Protein AF-A0A656AAZ6-F1 (afdb_monomer_lite)

Secondary structure (DSSP, 8-state):
-HHHHHHHHHHHHHHHHHHH-TT-S-HHHHHHHHHHHHHHHHHHHT-HHHHHHHHHHHHHHHHT----HHHHHHHHHHHHHHHHHHHHHHT-

Foldseek 3Di:
DLPLLVVVLVVLVVLLVQLPDPPCPCLLVSLLVVLVVQLVSCVVVVVVVSNVLSVVSNVCSVVVPDDPSVVSSVVNSVSSVVVSVVSVVVSD

pLDDT: mean 83.75, std 6.77, range [56.34, 90.81]

InterPro domains:
  IPR008207 Signal 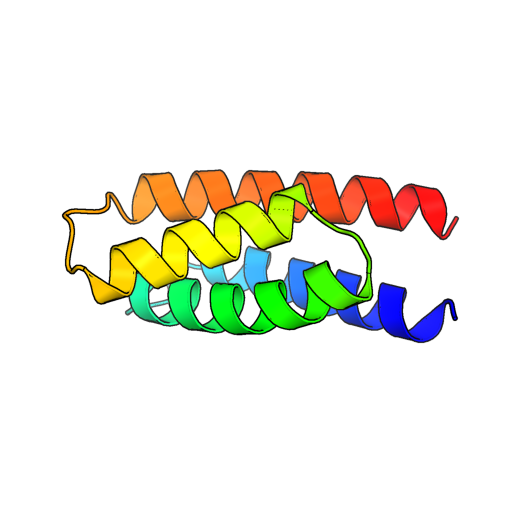transduction histidine kinase, phosphotransfer (Hpt) domain [PF01627] (4-82)
  IPR008207 Signal transduction histidine kinase, phosphotransfer (Hpt) domain [PS50894] (1-92)
  IPR036641 HPT domain superfamily [G3DSA:1.20.120.160] (1-90)
  IPR036641 HPT domain superfamily [SSF47226] (2-90)

Structure (mmCIF, N/CA/C/O backbone):
data_AF-A0A656AAZ6-F1
#
_entry.id   AF-A0A656AAZ6-F1
#
loop_
_atom_site.group_PDB
_atom_site.id
_atom_site.type_symbol
_atom_site.label_atom_id
_atom_site.label_alt_id
_atom_site.label_comp_id
_atom_site.label_asym_id
_atom_site.label_entity_id
_atom_site.label_seq_id
_atom_site.pdbx_PDB_ins_code
_atom_site.Cartn_x
_atom_site.Cartn_y
_atom_site.Cartn_z
_atom_site.occupancy
_atom_site.B_iso_or_equiv
_atom_site.auth_seq_id
_atom_site.auth_comp_id
_atom_site.auth_asym_id
_atom_site.auth_atom_id
_atom_site.pdbx_PDB_model_num
ATOM 1 N N . MET A 1 1 ? 18.176 2.663 -14.121 1.00 56.34 1 MET A N 1
ATOM 2 C CA . MET A 1 1 ? 17.025 2.866 -13.213 1.00 56.34 1 MET A CA 1
ATOM 3 C C . MET A 1 1 ? 16.755 1.690 -12.235 1.00 56.34 1 MET A C 1
ATOM 5 O O . MET A 1 1 ? 15.596 1.481 -11.917 1.00 56.34 1 MET A O 1
ATOM 9 N N . PRO A 1 2 ? 17.736 0.934 -11.686 1.00 65.81 2 PRO A N 1
ATOM 10 C CA . PRO A 1 2 ? 17.420 -0.139 -10.718 1.00 65.81 2 PRO A CA 1
ATOM 11 C C . PRO A 1 2 ? 17.280 0.340 -9.257 1.00 65.81 2 PRO A C 1
ATOM 13 O O . PRO A 1 2 ? 16.624 -0.308 -8.452 1.00 65.81 2 PRO A O 1
ATOM 16 N N . ILE A 1 3 ? 17.848 1.503 -8.908 1.00 75.62 3 ILE A N 1
ATOM 17 C CA . ILE A 1 3 ? 17.884 1.999 -7.518 1.00 75.62 3 ILE A CA 1
ATOM 18 C C . ILE A 1 3 ? 16.482 2.351 -7.002 1.00 75.62 3 ILE A C 1
ATOM 20 O O . ILE A 1 3 ? 16.127 1.983 -5.889 1.00 75.62 3 ILE A O 1
ATOM 24 N N . LEU A 1 4 ? 15.672 3.032 -7.820 1.00 80.94 4 LEU A N 1
ATOM 25 C CA . LEU A 1 4 ? 14.323 3.451 -7.431 1.00 80.94 4 LEU A CA 1
ATOM 26 C C . LEU A 1 4 ? 13.390 2.256 -7.185 1.00 80.94 4 LEU A C 1
ATOM 28 O O . LEU A 1 4 ? 12.617 2.288 -6.235 1.00 80.94 4 LEU A O 1
ATOM 32 N N . VAL A 1 5 ? 13.495 1.195 -7.994 1.00 80.44 5 VAL A N 1
ATOM 33 C CA . VAL A 1 5 ? 12.706 -0.030 -7.785 1.00 80.44 5 VAL A CA 1
ATOM 34 C C . VAL A 1 5 ? 13.124 -0.722 -6.490 1.00 80.44 5 VAL A C 1
ATOM 36 O O . VAL A 1 5 ? 12.266 -1.162 -5.738 1.00 80.44 5 VAL A O 1
ATOM 39 N N . ASN A 1 6 ? 14.421 -0.762 -6.173 1.00 83.75 6 ASN A N 1
ATOM 40 C CA . ASN A 1 6 ? 14.894 -1.349 -4.919 1.00 83.75 6 ASN A CA 1
ATOM 41 C C . ASN A 1 6 ? 14.418 -0.569 -3.679 1.00 83.75 6 ASN A C 1
ATOM 43 O O . ASN A 1 6 ? 14.059 -1.177 -2.674 1.00 83.75 6 ASN A O 1
ATOM 47 N N . ILE A 1 7 ? 14.385 0.768 -3.752 1.00 86.25 7 ILE A N 1
ATOM 48 C CA . ILE A 1 7 ? 13.805 1.612 -2.692 1.00 86.25 7 ILE A CA 1
ATOM 49 C C . ILE A 1 7 ? 12.319 1.290 -2.537 1.00 86.25 7 ILE A C 1
ATOM 51 O O . ILE A 1 7 ? 11.877 0.981 -1.435 1.00 86.25 7 ILE A O 1
ATOM 55 N N . PHE A 1 8 ? 11.584 1.273 -3.649 1.00 86.06 8 PHE A N 1
ATOM 56 C CA . PHE A 1 8 ? 10.161 0.966 -3.661 1.00 86.06 8 PHE A CA 1
ATOM 57 C C . PHE A 1 8 ? 9.860 -0.416 -3.066 1.00 86.06 8 PHE A C 1
ATOM 59 O O . PHE A 1 8 ? 9.006 -0.531 -2.196 1.00 86.06 8 PHE A O 1
ATOM 66 N N . LEU A 1 9 ? 10.601 -1.458 -3.458 1.00 86.75 9 LEU A N 1
ATOM 67 C CA . LEU A 1 9 ? 10.485 -2.805 -2.884 1.00 86.75 9 LEU A CA 1
ATOM 68 C C . LEU A 1 9 ? 10.714 -2.803 -1.363 1.00 86.75 9 LEU A C 1
ATOM 70 O O . LEU A 1 9 ? 9.960 -3.444 -0.629 1.00 86.75 9 LEU A O 1
ATOM 74 N N . GLY A 1 10 ? 11.705 -2.043 -0.887 1.00 88.31 10 GLY A N 1
ATOM 75 C CA . GLY A 1 10 ? 11.951 -1.846 0.541 1.00 88.31 10 GLY A CA 1
ATOM 76 C C . GLY A 1 10 ? 10.770 -1.192 1.263 1.00 88.31 10 GLY A C 1
ATOM 77 O O . GLY A 1 10 ? 10.360 -1.673 2.320 1.00 88.31 10 GLY A O 1
ATOM 78 N N . GLU A 1 11 ? 10.177 -0.152 0.672 1.00 89.06 11 GLU A N 1
ATOM 79 C CA . GLU A 1 11 ? 8.981 0.513 1.205 1.00 89.06 11 GLU A CA 1
ATOM 80 C C . GLU A 1 11 ? 7.782 -0.443 1.274 1.00 89.06 11 GLU A C 1
ATOM 82 O O . GLU A 1 11 ? 7.126 -0.517 2.311 1.00 89.06 11 GLU A O 1
ATOM 87 N N . LEU A 1 12 ? 7.534 -1.241 0.224 1.00 88.88 12 LEU A N 1
ATOM 88 C CA . LEU A 1 12 ? 6.454 -2.239 0.217 1.00 88.88 12 LEU A CA 1
ATOM 89 C C . LEU A 1 12 ? 6.586 -3.230 1.380 1.00 88.88 12 LEU A C 1
ATOM 91 O O . LEU A 1 12 ? 5.578 -3.628 1.966 1.00 88.88 12 LEU A O 1
ATOM 95 N N . ASN A 1 13 ? 7.811 -3.645 1.706 1.00 89.38 13 ASN A N 1
ATOM 96 C CA . ASN A 1 13 ? 8.070 -4.585 2.792 1.00 89.38 13 ASN A CA 1
ATOM 97 C C . ASN A 1 13 ? 7.894 -3.940 4.181 1.00 89.38 13 ASN A C 1
ATOM 99 O O . ASN A 1 13 ? 7.353 -4.575 5.092 1.00 89.38 13 ASN A O 1
ATOM 103 N N . ASP A 1 14 ? 8.291 -2.673 4.341 1.00 89.75 14 ASP A N 1
ATOM 104 C CA . ASP A 1 14 ? 8.030 -1.896 5.563 1.00 89.75 14 ASP A CA 1
ATOM 105 C C . ASP A 1 14 ? 6.519 -1.724 5.786 1.00 89.75 14 ASP A C 1
ATOM 107 O O . ASP A 1 14 ? 6.014 -1.957 6.888 1.00 89.75 14 ASP A O 1
ATOM 111 N N . TYR A 1 15 ? 5.782 -1.423 4.710 1.00 89.38 15 TYR A N 1
ATOM 112 C CA . TYR A 1 15 ? 4.326 -1.291 4.738 1.00 89.38 15 TYR A CA 1
ATOM 113 C C . TYR A 1 15 ? 3.637 -2.592 5.140 1.00 89.38 15 TYR A C 1
ATOM 115 O O . TYR A 1 15 ? 2.781 -2.582 6.026 1.00 89.38 15 TYR A O 1
ATOM 123 N N . GLN A 1 16 ? 4.039 -3.721 4.545 1.00 88.31 16 GLN A N 1
ATOM 124 C CA . GLN A 1 16 ? 3.529 -5.041 4.927 1.00 88.31 16 GLN A CA 1
ATOM 125 C C . GLN A 1 16 ? 3.798 -5.339 6.403 1.00 88.31 16 GLN A C 1
ATOM 127 O O . GLN A 1 16 ? 2.891 -5.745 7.128 1.00 88.31 16 GLN A O 1
ATOM 132 N N . SER A 1 17 ? 5.022 -5.086 6.867 1.00 88.38 17 SER A N 1
ATOM 133 C CA . SER A 1 17 ? 5.417 -5.361 8.251 1.00 88.38 17 SER A CA 1
ATOM 134 C C . SER A 1 17 ? 4.582 -4.558 9.250 1.00 88.38 17 SER A C 1
ATOM 136 O O . SER A 1 17 ? 4.126 -5.105 10.253 1.00 88.38 17 SER A O 1
ATOM 138 N N . LYS A 1 18 ? 4.312 -3.280 8.960 1.00 87.88 18 LYS A N 1
ATOM 139 C CA . LYS A 1 18 ? 3.440 -2.439 9.794 1.00 87.88 18 LYS A CA 1
ATOM 140 C C . LYS A 1 18 ? 1.977 -2.873 9.751 1.00 87.88 18 LYS A C 1
ATOM 142 O O . LYS A 1 18 ? 1.354 -2.922 10.802 1.00 87.88 18 LYS A O 1
ATOM 147 N N . LEU A 1 19 ? 1.439 -3.233 8.585 1.00 84.88 19 LEU A N 1
ATOM 148 C CA . LEU A 1 19 ? 0.054 -3.713 8.438 1.00 84.88 19 LEU A CA 1
ATOM 149 C C . LEU A 1 19 ? -0.218 -5.006 9.227 1.00 84.88 19 LEU A C 1
ATOM 151 O O . LEU A 1 19 ? -1.296 -5.163 9.817 1.00 84.88 19 LEU A O 1
ATOM 155 N N . VAL A 1 20 ? 0.761 -5.917 9.236 1.00 85.00 20 VAL A N 1
ATOM 156 C CA . VAL A 1 20 ? 0.726 -7.176 10.000 1.00 85.00 20 VAL A CA 1
ATOM 157 C C . VAL A 1 20 ? 0.904 -6.927 11.497 1.00 85.00 20 VAL A C 1
ATOM 159 O O . VAL A 1 20 ? 0.379 -7.683 12.308 1.00 85.00 20 VAL A O 1
ATOM 162 N N . SER A 1 21 ? 1.605 -5.862 11.883 1.00 81.81 21 SER A N 1
ATOM 163 C CA . SER A 1 21 ? 1.827 -5.543 13.288 1.00 81.81 21 SER A CA 1
ATOM 164 C C . SER A 1 21 ? 0.534 -5.087 13.980 1.00 81.81 21 SER A C 1
ATOM 166 O O . SER A 1 21 ? -0.094 -4.102 13.592 1.00 81.81 21 SER A O 1
ATOM 168 N N . ASP A 1 22 ? 0.166 -5.760 15.072 1.00 67.12 22 ASP A N 1
ATOM 169 C CA . ASP A 1 22 ? -0.967 -5.395 15.944 1.00 67.12 22 ASP A CA 1
ATOM 170 C C . ASP A 1 22 ? -0.775 -4.054 16.676 1.00 67.12 22 ASP A C 1
ATOM 172 O O . ASP A 1 22 ? -1.701 -3.508 17.266 1.00 67.12 22 ASP A O 1
ATOM 176 N N . THR A 1 23 ? 0.432 -3.488 16.632 1.00 65.06 23 THR A N 1
ATOM 177 C CA . THR A 1 23 ? 0.757 -2.200 17.259 1.00 65.06 23 THR A CA 1
ATOM 178 C C . THR A 1 23 ? 0.243 -0.983 16.495 1.00 65.06 23 THR A C 1
ATOM 180 O O . THR A 1 23 ? 0.278 0.124 17.036 1.00 65.06 23 THR A O 1
ATOM 183 N N . VAL A 1 24 ? -0.239 -1.145 15.260 1.00 69.31 24 VAL A N 1
ATOM 184 C CA . VAL A 1 24 ? -0.853 -0.038 14.520 1.00 69.31 24 VAL A CA 1
ATOM 185 C C . VAL A 1 24 ? -2.256 0.201 15.075 1.00 69.31 24 VAL A C 1
ATOM 187 O O . VAL A 1 24 ? -3.223 -0.437 14.665 1.00 69.31 24 VAL A O 1
ATOM 190 N N . ALA A 1 25 ? -2.353 1.142 16.017 1.00 70.25 25 ALA A N 1
ATOM 191 C CA . ALA A 1 25 ? -3.615 1.539 16.642 1.00 70.25 25 ALA A CA 1
ATOM 192 C C . ALA A 1 25 ? -4.629 2.106 15.630 1.00 70.25 25 ALA A C 1
ATOM 194 O O . ALA A 1 25 ? -5.832 1.968 15.831 1.00 70.25 25 ALA A O 1
ATOM 195 N N . ASP A 1 26 ? -4.146 2.707 14.535 1.00 82.81 26 ASP A N 1
ATOM 196 C CA . ASP A 1 26 ? -4.974 3.251 13.457 1.00 82.81 26 ASP A CA 1
ATOM 197 C C . ASP A 1 26 ? -4.598 2.644 12.098 1.00 82.81 26 ASP A C 1
ATOM 199 O O . ASP A 1 26 ? -3.881 3.233 11.284 1.00 82.81 26 ASP A O 1
ATOM 203 N N . LYS A 1 27 ? -5.066 1.413 11.852 1.00 83.94 27 LYS A N 1
ATOM 204 C CA . LYS A 1 27 ? -4.824 0.712 10.579 1.00 83.94 27 LYS A CA 1
ATOM 205 C C . LYS A 1 27 ? -5.431 1.455 9.388 1.00 83.94 27 LYS A C 1
ATOM 207 O O . LYS A 1 27 ? -4.885 1.380 8.291 1.00 83.94 27 LYS A O 1
ATOM 212 N N . LEU A 1 28 ? -6.527 2.186 9.601 1.00 83.12 28 LEU A N 1
ATOM 213 C CA . LEU A 1 28 ? -7.204 2.950 8.556 1.00 83.12 28 LEU A CA 1
ATOM 214 C C . LEU A 1 28 ? -6.377 4.162 8.107 1.00 83.12 28 LEU A C 1
ATOM 216 O O . LEU A 1 28 ? -6.171 4.340 6.905 1.00 83.12 28 LEU A O 1
ATOM 220 N N . GLY A 1 29 ? -5.879 4.979 9.040 1.00 85.12 29 GLY A N 1
ATOM 221 C CA . GLY A 1 29 ? -4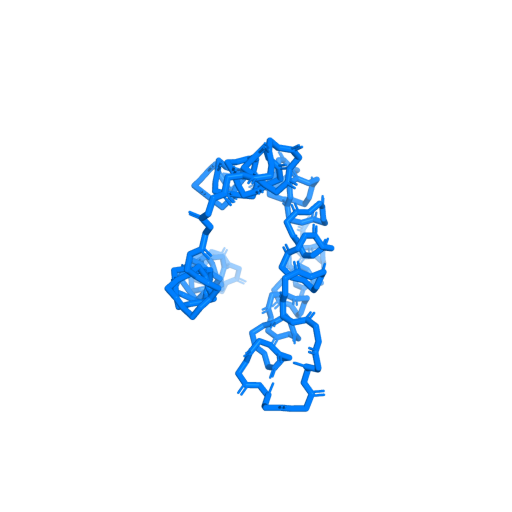.985 6.088 8.698 1.00 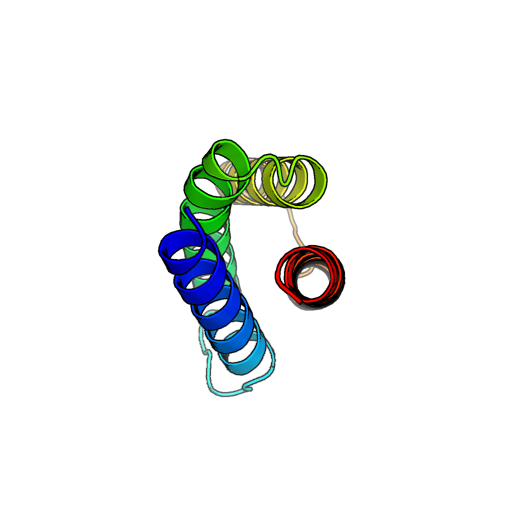85.12 29 GLY A CA 1
ATOM 222 C C . GLY A 1 29 ? -3.713 5.589 8.031 1.00 85.12 29 GLY A C 1
ATOM 223 O O . GLY A 1 29 ? -3.324 6.123 6.993 1.00 85.12 29 GLY A O 1
ATOM 224 N N . TYR A 1 30 ? -3.149 4.489 8.533 1.00 87.81 30 TYR A N 1
ATOM 225 C CA . TYR A 1 30 ? -1.972 3.884 7.924 1.00 87.81 30 TYR A CA 1
ATOM 226 C C . TYR A 1 30 ? -2.224 3.403 6.486 1.00 87.81 30 TYR A C 1
ATOM 228 O O . TYR A 1 30 ? -1.455 3.724 5.580 1.00 87.81 30 TYR A O 1
ATOM 236 N N . LEU A 1 31 ? -3.339 2.702 6.247 1.00 87.19 31 LEU A N 1
ATOM 237 C CA . LEU A 1 31 ? -3.786 2.295 4.910 1.00 87.19 31 LEU A CA 1
ATOM 238 C C . LEU A 1 31 ? -3.902 3.489 3.954 1.00 87.19 31 LEU A C 1
ATOM 240 O O . LEU A 1 31 ? -3.538 3.388 2.780 1.00 87.19 31 LEU A O 1
ATOM 244 N N . LYS A 1 32 ? -4.390 4.629 4.446 1.00 86.31 32 LYS A N 1
ATOM 245 C CA . LYS A 1 32 ? -4.534 5.855 3.658 1.00 86.31 32 LYS A CA 1
ATOM 246 C C . LYS A 1 32 ? -3.181 6.482 3.321 1.00 86.31 32 LYS A C 1
ATOM 248 O O . LYS A 1 32 ? -2.971 6.882 2.176 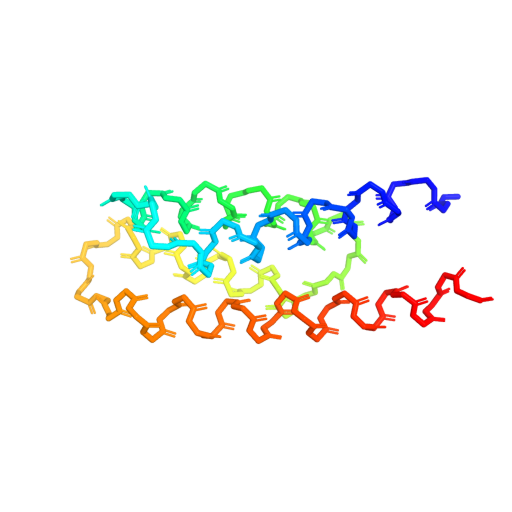1.00 86.31 32 LYS A O 1
ATOM 253 N N . GLU A 1 33 ? -2.258 6.520 4.279 1.00 88.19 33 GLU A N 1
ATOM 254 C CA . GLU A 1 33 ? -0.891 7.003 4.058 1.00 88.19 33 GLU A CA 1
ATOM 255 C C . GLU A 1 33 ? -0.166 6.171 2.999 1.00 88.19 33 GLU A C 1
ATOM 257 O O . GLU A 1 33 ? 0.329 6.724 2.011 1.00 88.19 33 GLU A O 1
ATOM 262 N N . ILE A 1 34 ? -0.165 4.842 3.149 1.00 88.94 34 ILE A N 1
ATOM 263 C CA . ILE A 1 34 ? 0.486 3.969 2.169 1.00 88.94 34 ILE A CA 1
ATOM 264 C C . ILE A 1 34 ? -0.230 4.035 0.822 1.00 88.94 34 ILE A C 1
ATOM 266 O O . ILE A 1 34 ? 0.440 4.061 -0.196 1.00 88.94 34 ILE A O 1
ATOM 270 N N . SER A 1 35 ? -1.562 4.147 0.772 1.00 88.81 35 SER A N 1
ATOM 271 C CA . SER A 1 35 ? -2.287 4.301 -0.498 1.00 88.81 35 SER A CA 1
ATOM 272 C C . SER A 1 35 ? -1.861 5.576 -1.225 1.00 88.81 35 SER A C 1
ATOM 274 O O . SER A 1 35 ? -1.614 5.562 -2.428 1.00 88.81 35 SER A O 1
ATOM 276 N N . HIS A 1 36 ? -1.687 6.682 -0.507 1.00 87.38 36 HIS A N 1
ATOM 277 C CA . HIS A 1 36 ? -1.210 7.921 -1.110 1.00 87.38 36 HIS A CA 1
ATOM 278 C C . HIS A 1 36 ? 0.225 7.797 -1.658 1.00 87.38 36 HIS A C 1
ATOM 280 O O . HIS A 1 36 ? 0.501 8.229 -2.784 1.00 87.38 36 HIS A O 1
ATOM 286 N N . ALA A 1 37 ? 1.128 7.176 -0.891 1.00 88.12 37 ALA A N 1
ATOM 287 C CA . ALA A 1 37 ? 2.501 6.913 -1.321 1.00 88.12 37 ALA A CA 1
ATOM 288 C C . ALA A 1 37 ? 2.540 5.963 -2.531 1.00 88.12 37 ALA A C 1
ATOM 290 O O . ALA A 1 37 ? 3.116 6.289 -3.571 1.00 88.12 37 ALA A O 1
ATOM 291 N N . LEU A 1 38 ? 1.835 4.832 -2.437 1.00 87.31 38 LEU A N 1
ATOM 292 C CA . LEU A 1 38 ? 1.731 3.813 -3.477 1.00 87.31 38 LEU A CA 1
ATOM 293 C C . LEU A 1 38 ? 1.123 4.374 -4.749 1.00 87.31 38 LEU A C 1
ATOM 295 O O . LEU A 1 38 ? 1.626 4.062 -5.811 1.00 87.31 38 LEU A O 1
ATOM 299 N N . LYS A 1 39 ? 0.104 5.233 -4.690 1.00 86.81 39 LYS A N 1
ATOM 300 C CA . LYS A 1 39 ? -0.459 5.871 -5.888 1.00 86.81 39 LYS A CA 1
ATOM 301 C C . LYS A 1 39 ? 0.613 6.610 -6.694 1.00 86.81 39 LYS A C 1
ATOM 303 O O . LYS A 1 39 ? 0.658 6.479 -7.914 1.00 86.81 39 LYS A O 1
ATOM 308 N N . SER A 1 40 ? 1.487 7.355 -6.019 1.00 82.62 40 SER A N 1
ATOM 309 C CA . SER A 1 40 ? 2.553 8.124 -6.676 1.00 82.62 40 SER A CA 1
ATOM 310 C C . SER A 1 40 ? 3.683 7.218 -7.173 1.00 82.62 40 SER A C 1
ATOM 312 O O . SER A 1 40 ? 4.138 7.347 -8.314 1.00 82.62 40 SER A O 1
ATOM 314 N N . SER A 1 41 ? 4.101 6.262 -6.342 1.00 82.56 41 SER A N 1
ATOM 315 C CA . SER A 1 41 ? 5.166 5.321 -6.684 1.00 82.56 41 SER A CA 1
ATOM 316 C C . SER A 1 41 ? 4.719 4.347 -7.779 1.00 82.56 41 SER A C 1
ATOM 318 O O . SER A 1 41 ? 5.355 4.260 -8.823 1.00 82.56 41 SER A O 1
ATOM 320 N N . ALA A 1 42 ? 3.575 3.683 -7.618 1.00 83.31 42 ALA A N 1
ATOM 321 C CA . ALA A 1 42 ? 3.001 2.755 -8.590 1.00 83.31 42 ALA A CA 1
ATOM 322 C C . ALA A 1 42 ? 2.761 3.408 -9.955 1.00 83.31 42 ALA A C 1
ATOM 324 O O . ALA A 1 42 ? 3.078 2.792 -10.970 1.00 83.31 42 ALA A O 1
ATOM 325 N N . ALA A 1 43 ? 2.279 4.655 -9.997 1.00 83.06 43 ALA A N 1
ATOM 326 C CA . ALA A 1 43 ? 2.151 5.401 -11.250 1.00 83.06 43 ALA A CA 1
ATOM 327 C C . ALA A 1 43 ? 3.511 5.646 -11.929 1.00 83.06 43 ALA A C 1
ATOM 329 O O . ALA A 1 43 ? 3.606 5.586 -13.151 1.00 83.06 43 ALA A O 1
ATOM 330 N N . SER A 1 44 ? 4.572 5.868 -11.148 1.00 83.50 44 SER A N 1
ATOM 331 C CA . SER A 1 44 ? 5.933 6.055 -11.672 1.00 83.50 44 SER A CA 1
ATOM 332 C C . SER A 1 44 ? 6.560 4.752 -12.187 1.00 83.50 44 SER A C 1
ATOM 334 O O . SER A 1 44 ? 7.356 4.787 -13.123 1.00 83.50 44 SER A O 1
ATOM 336 N N . PHE A 1 45 ? 6.209 3.606 -11.594 1.00 80.00 45 PHE A N 1
ATOM 337 C CA . PHE A 1 45 ? 6.769 2.292 -11.939 1.00 80.00 45 PHE A CA 1
ATOM 338 C C . PHE A 1 45 ? 5.903 1.459 -12.895 1.00 80.00 45 PHE A C 1
ATOM 340 O O . PHE A 1 45 ? 6.344 0.391 -13.320 1.00 80.00 45 PHE A O 1
ATOM 347 N N . GLY A 1 46 ? 4.689 1.908 -13.228 1.00 78.31 46 GLY A N 1
ATOM 348 C CA . GLY A 1 46 ? 3.738 1.152 -14.054 1.00 78.31 46 GLY A CA 1
ATOM 349 C C . GLY A 1 46 ? 3.025 0.013 -13.313 1.00 78.31 46 GLY A C 1
ATOM 350 O O . GLY A 1 46 ? 2.563 -0.939 -13.937 1.00 78.31 46 GLY A O 1
ATOM 351 N N . ALA A 1 47 ? 2.933 0.078 -11.981 1.00 84.19 47 ALA A N 1
ATOM 352 C CA . ALA A 1 47 ? 2.215 -0.908 -11.174 1.00 84.19 47 ALA A CA 1
ATOM 353 C C . ALA A 1 47 ? 0.705 -0.603 -11.164 1.00 84.19 47 ALA A C 1
ATOM 355 O O . ALA A 1 47 ? 0.127 -0.293 -10.121 1.00 84.19 47 ALA A O 1
ATOM 356 N N . ASP A 1 48 ? 0.056 -0.681 -12.329 1.00 83.44 48 ASP A N 1
ATOM 357 C CA . ASP A 1 48 ? -1.348 -0.284 -12.532 1.00 83.44 48 ASP A CA 1
ATOM 358 C C . ASP A 1 48 ? -2.317 -0.905 -11.518 1.00 83.44 48 ASP A C 1
ATOM 360 O O . ASP A 1 48 ? -3.174 -0.213 -10.977 1.00 83.44 48 ASP A O 1
ATOM 364 N N . ARG A 1 49 ? -2.154 -2.195 -11.190 1.00 84.00 49 ARG A N 1
ATOM 365 C CA . ARG A 1 49 ? -3.022 -2.887 -10.217 1.00 84.00 49 ARG A CA 1
ATOM 366 C C . ARG A 1 49 ? -2.928 -2.289 -8.816 1.00 84.00 49 ARG A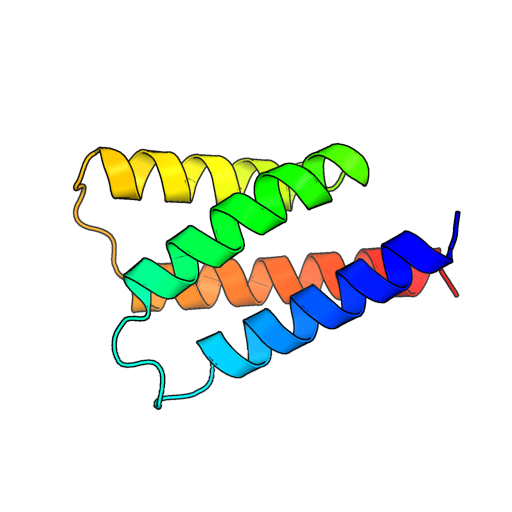 C 1
ATOM 368 O O . ARG A 1 49 ? -3.949 -2.072 -8.167 1.00 84.00 49 ARG A O 1
ATOM 375 N N . LEU A 1 50 ? -1.706 -2.017 -8.365 1.00 86.38 50 LEU A N 1
ATOM 376 C CA . LEU A 1 50 ? -1.448 -1.425 -7.058 1.00 86.38 50 LEU A CA 1
ATOM 377 C C . LEU A 1 50 ? -1.945 0.026 -7.019 1.00 86.38 50 LEU A C 1
ATOM 379 O O . LEU A 1 50 ? -2.591 0.431 -6.056 1.00 86.38 50 LEU A O 1
ATOM 383 N N . CYS A 1 51 ? -1.703 0.781 -8.096 1.00 88.12 51 CYS A N 1
ATOM 384 C CA . CYS A 1 51 ? -2.183 2.151 -8.254 1.00 88.12 51 CYS A CA 1
ATOM 385 C C . CYS A 1 51 ? -3.715 2.217 -8.204 1.00 88.12 51 CYS A C 1
ATOM 387 O O . CYS A 1 51 ? -4.274 2.998 -7.436 1.00 88.12 51 CYS A O 1
ATOM 389 N N . ALA A 1 52 ? -4.398 1.359 -8.965 1.00 88.00 52 ALA A N 1
ATOM 390 C CA . ALA A 1 52 ? -5.855 1.298 -8.997 1.00 88.00 52 ALA A CA 1
ATOM 391 C C . ALA A 1 52 ? -6.434 1.022 -7.606 1.00 88.00 52 ALA A C 1
ATOM 393 O O . ALA A 1 52 ? -7.369 1.703 -7.185 1.00 88.00 52 ALA A O 1
ATOM 394 N N . LYS A 1 53 ? -5.838 0.086 -6.855 1.00 87.75 53 LYS A N 1
ATOM 395 C CA . LYS A 1 53 ? -6.304 -0.214 -5.500 1.00 87.75 53 LYS A CA 1
ATOM 396 C C . LYS A 1 53 ? -6.055 0.923 -4.520 1.00 87.75 53 LYS A C 1
ATOM 398 O O . LYS A 1 53 ? -6.955 1.278 -3.772 1.00 87.75 53 LYS A O 1
ATOM 403 N N . ALA A 1 54 ? -4.881 1.542 -4.573 1.00 88.94 54 ALA A N 1
ATOM 404 C CA . ALA A 1 54 ? -4.565 2.714 -3.767 1.00 88.94 54 ALA A CA 1
ATOM 405 C C . ALA A 1 54 ? -5.526 3.890 -4.033 1.00 88.94 54 ALA A C 1
ATOM 407 O O . ALA A 1 54 ? -5.944 4.582 -3.106 1.00 88.94 54 ALA A O 1
ATOM 408 N N . VAL A 1 55 ? -5.911 4.104 -5.295 1.00 88.19 55 VAL A N 1
ATOM 409 C CA . VAL A 1 55 ? -6.907 5.116 -5.675 1.00 88.19 55 VAL A CA 1
ATOM 410 C C . VAL A 1 55 ? -8.290 4.764 -5.131 1.00 88.19 55 VAL 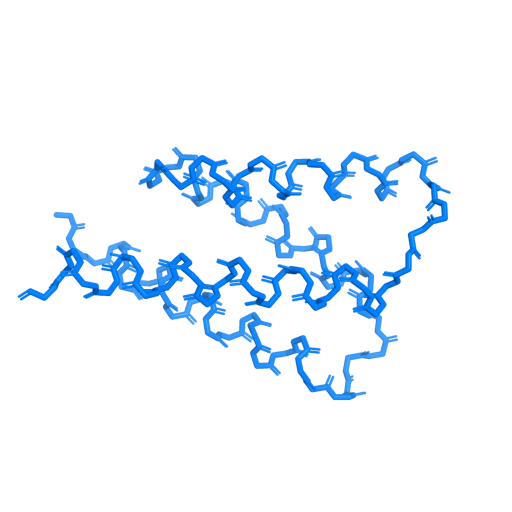A C 1
ATOM 412 O O . VAL A 1 55 ? -8.941 5.628 -4.551 1.00 88.19 55 VAL A O 1
ATOM 415 N N . GLU A 1 56 ? -8.725 3.512 -5.280 1.00 88.75 56 GLU A N 1
ATOM 416 C CA . GLU A 1 56 ? -10.009 3.026 -4.760 1.00 88.75 56 GLU A CA 1
ATOM 417 C C . GLU A 1 56 ? -10.099 3.206 -3.237 1.00 88.75 56 GLU A C 1
ATOM 419 O O . GLU A 1 56 ? -11.101 3.714 -2.730 1.00 88.75 56 GLU A O 1
ATOM 424 N N . LEU A 1 57 ? -9.028 2.867 -2.518 1.00 85.81 57 LEU A N 1
ATOM 425 C CA . LEU A 1 57 ? -8.955 2.961 -1.063 1.00 85.81 57 LEU A CA 1
ATOM 426 C C . LEU A 1 57 ? -8.968 4.418 -0.577 1.00 85.81 57 LEU A C 1
ATOM 428 O O . LEU A 1 57 ? -9.717 4.751 0.340 1.00 85.81 57 LEU A O 1
ATOM 432 N N . ASP A 1 58 ? -8.212 5.310 -1.228 1.00 86.12 58 ASP A N 1
ATOM 433 C CA . ASP A 1 58 ? -8.228 6.751 -0.930 1.00 86.12 58 ASP A CA 1
ATOM 434 C C . ASP A 1 58 ? -9.608 7.375 -1.196 1.00 86.12 58 ASP A C 1
ATOM 436 O O . ASP A 1 58 ? -10.102 8.172 -0.393 1.00 86.12 58 ASP A O 1
ATOM 440 N N . SER A 1 59 ? -10.261 6.983 -2.294 1.00 86.81 59 SER A N 1
ATOM 441 C CA . SER A 1 59 ? -11.617 7.424 -2.625 1.00 86.81 59 SER A CA 1
ATOM 442 C C . SER A 1 59 ? -12.642 6.950 -1.594 1.00 86.81 59 SER A C 1
ATOM 444 O O . SER A 1 59 ? -13.413 7.769 -1.095 1.00 86.81 59 SER A O 1
ATOM 446 N N . ARG A 1 60 ? -12.633 5.667 -1.217 1.00 85.69 60 ARG A N 1
ATOM 447 C CA . ARG A 1 60 ? -13.565 5.114 -0.216 1.00 85.69 60 ARG A CA 1
ATOM 448 C C . ARG A 1 60 ? -13.336 5.716 1.172 1.00 85.69 60 ARG A C 1
ATOM 450 O O . ARG A 1 60 ? -14.299 6.108 1.831 1.00 85.69 60 ARG A O 1
ATOM 457 N N . ALA A 1 61 ? -12.075 5.919 1.558 1.00 81.75 61 ALA A N 1
ATOM 458 C CA . ALA A 1 61 ? -11.712 6.591 2.805 1.00 81.75 61 ALA A CA 1
ATOM 459 C C . ALA A 1 61 ? -12.163 8.064 2.849 1.00 81.75 61 ALA A C 1
ATOM 461 O O . ALA A 1 61 ? -12.423 8.594 3.929 1.00 81.75 61 ALA A O 1
ATOM 462 N N . LYS A 1 62 ? -12.252 8.748 1.699 1.00 82.69 62 LYS A N 1
ATOM 463 C CA . LYS A 1 62 ? -12.808 10.111 1.596 1.00 82.69 62 LYS A CA 1
ATOM 464 C C . LYS A 1 62 ? -14.332 10.131 1.621 1.00 82.69 62 LYS A C 1
ATOM 466 O O . LYS A 1 62 ? -14.900 11.050 2.202 1.00 82.69 62 LYS A O 1
ATOM 471 N N . SER A 1 63 ? -14.976 9.137 1.015 1.00 82.31 63 SER A N 1
ATOM 472 C CA . SER A 1 63 ? -16.436 9.006 1.013 1.00 82.31 63 SER A CA 1
ATOM 473 C C . SER A 1 63 ? -17.006 8.627 2.384 1.00 82.31 63 SER A C 1
ATOM 475 O O . SER A 1 63 ? -18.204 8.785 2.598 1.00 82.31 63 SER A O 1
ATOM 477 N N . GLY A 1 64 ? -16.170 8.148 3.314 1.00 75.06 64 GLY A N 1
ATOM 478 C CA . GLY A 1 64 ? -16.621 7.687 4.631 1.00 75.06 64 GLY A CA 1
ATOM 479 C C . GLY A 1 64 ? -17.467 6.417 4.547 1.00 75.06 64 GLY A C 1
ATOM 480 O O . GLY A 1 64 ? -18.297 6.165 5.418 1.00 75.06 64 GLY A O 1
ATOM 481 N N . GLU A 1 65 ? -17.289 5.643 3.475 1.00 78.94 65 GLU A N 1
ATOM 482 C CA . GLU A 1 65 ? -17.998 4.385 3.276 1.00 78.94 65 GLU A CA 1
ATOM 483 C C . GLU A 1 65 ? -17.563 3.371 4.342 1.00 78.94 65 GLU A C 1
ATOM 485 O O . GLU A 1 65 ? -16.409 3.378 4.778 1.00 78.94 65 GLU A O 1
ATOM 490 N N . MET A 1 66 ? -18.475 2.502 4.789 1.00 77.62 66 MET A N 1
ATOM 491 C CA . MET A 1 66 ? -18.107 1.417 5.701 1.00 77.62 66 MET A CA 1
ATOM 492 C C . MET A 1 66 ? -17.151 0.469 4.977 1.00 77.62 66 MET A C 1
ATOM 494 O O . MET A 1 66 ? -17.542 -0.279 4.083 1.00 77.62 66 MET A O 1
ATOM 498 N N . MET A 1 67 ? -15.883 0.524 5.364 1.00 80.12 67 MET A N 1
ATOM 499 C CA . MET A 1 67 ? -14.846 -0.385 4.903 1.00 80.12 67 MET A CA 1
ATOM 500 C C . MET A 1 67 ? -14.557 -1.377 6.020 1.00 80.12 67 MET A C 1
ATOM 502 O O . MET A 1 67 ? -14.493 -0.993 7.187 1.00 80.12 67 MET A O 1
ATOM 506 N N . ASP A 1 68 ? -14.375 -2.646 5.674 1.00 86.12 68 ASP A N 1
ATOM 507 C CA . ASP A 1 68 ? -13.890 -3.624 6.637 1.00 86.12 68 ASP A CA 1
ATOM 508 C C . ASP A 1 68 ? -12.366 -3.543 6.672 1.00 86.12 68 ASP A C 1
ATOM 510 O O . ASP A 1 68 ? -11.685 -4.014 5.766 1.00 86.12 68 ASP A O 1
ATOM 514 N N . ILE A 1 69 ? -11.827 -2.871 7.688 1.00 84.25 69 ILE A N 1
ATOM 515 C CA . ILE A 1 69 ? -10.393 -2.566 7.771 1.00 84.25 69 ILE A CA 1
ATOM 516 C C . ILE A 1 69 ? -9.576 -3.858 7.702 1.00 84.25 69 ILE A C 1
ATOM 518 O O . ILE A 1 69 ? -8.534 -3.878 7.058 1.00 84.25 69 ILE A O 1
ATOM 522 N N . SER A 1 70 ? -10.050 -4.941 8.319 1.00 84.12 70 SER A N 1
ATOM 523 C CA . SER A 1 70 ? -9.353 -6.228 8.303 1.00 84.12 70 SER A CA 1
ATOM 524 C C . SER A 1 70 ? -9.259 -6.784 6.883 1.00 84.12 70 SER A C 1
ATOM 526 O O . SER A 1 70 ? -8.170 -7.150 6.444 1.00 84.12 70 SER A O 1
ATOM 528 N N . LEU A 1 71 ? -10.371 -6.761 6.140 1.00 87.25 71 LEU A N 1
ATOM 529 C CA . LEU A 1 71 ? -10.413 -7.190 4.739 1.00 87.25 71 LEU A CA 1
ATOM 530 C C . LEU A 1 71 ? -9.542 -6.303 3.836 1.00 87.25 71 LEU A C 1
ATOM 532 O O . LEU A 1 71 ? -8.821 -6.801 2.975 1.00 87.25 71 LEU A O 1
ATOM 536 N N . GLU A 1 72 ? -9.586 -4.984 4.029 1.00 87.81 72 GLU A N 1
ATOM 537 C CA . GLU A 1 72 ? -8.787 -4.034 3.247 1.00 87.81 72 GLU A CA 1
ATOM 538 C C . GLU A 1 72 ? -7.287 -4.207 3.496 1.00 87.81 72 GLU A C 1
ATOM 540 O O . GLU A 1 72 ? -6.492 -4.159 2.557 1.00 87.81 72 GLU A O 1
ATOM 545 N N . VAL A 1 73 ? -6.895 -4.451 4.750 1.00 87.19 73 VAL A N 1
ATOM 546 C CA . VAL A 1 73 ? -5.514 -4.784 5.112 1.00 87.19 73 VAL A CA 1
ATOM 547 C C . VAL A 1 73 ? -5.084 -6.074 4.424 1.00 87.19 73 VAL A C 1
ATOM 549 O O . VAL A 1 73 ? -4.005 -6.106 3.837 1.00 87.19 73 VAL A O 1
ATOM 552 N N . GLU A 1 74 ? -5.916 -7.114 4.446 1.00 89.12 74 GLU A N 1
ATOM 553 C CA . GLU A 1 74 ? -5.603 -8.404 3.825 1.00 89.12 74 GLU A CA 1
ATOM 554 C C . GLU A 1 74 ? -5.436 -8.279 2.299 1.00 89.12 74 GLU A C 1
ATOM 556 O O . GLU A 1 74 ? -4.419 -8.706 1.747 1.00 89.12 74 GLU A O 1
ATOM 561 N N . HIS A 1 75 ? -6.357 -7.580 1.625 1.00 89.25 75 HIS A N 1
ATOM 562 C CA . HIS A 1 75 ? -6.245 -7.270 0.196 1.00 89.25 75 HIS A CA 1
ATOM 563 C C . HIS A 1 75 ? -4.996 -6.445 -0.135 1.00 89.25 75 HIS A C 1
ATOM 565 O O . HIS A 1 75 ? -4.319 -6.711 -1.133 1.00 89.25 75 HIS A O 1
ATOM 571 N N . MET A 1 76 ? -4.679 -5.435 0.681 1.00 88.19 76 MET A N 1
ATOM 572 C CA . MET A 1 76 ? -3.494 -4.607 0.474 1.00 88.19 76 MET A CA 1
ATOM 573 C C . MET A 1 76 ? -2.215 -5.432 0.652 1.00 88.19 76 MET A C 1
ATOM 575 O O . MET A 1 76 ? -1.307 -5.330 -0.170 1.00 88.19 76 MET A O 1
ATOM 579 N N . LEU A 1 77 ? -2.148 -6.287 1.675 1.00 89.44 77 LEU A N 1
ATOM 580 C CA . LEU A 1 77 ? -1.021 -7.194 1.906 1.00 89.44 77 LEU A CA 1
ATOM 581 C C . LEU A 1 77 ? -0.798 -8.134 0.720 1.00 89.44 77 LEU A C 1
ATOM 583 O O . LEU A 1 77 ? 0.341 -8.295 0.274 1.00 89.44 77 LEU A O 1
ATOM 587 N N . GLU A 1 78 ? -1.866 -8.714 0.174 1.00 90.81 78 GLU A N 1
ATOM 588 C CA . GLU A 1 78 ? -1.769 -9.581 -0.999 1.00 90.81 78 GLU A CA 1
ATOM 589 C C . GLU A 1 78 ? -1.211 -8.824 -2.214 1.00 90.81 78 GLU A C 1
ATOM 591 O O . GLU A 1 78 ? -0.269 -9.293 -2.860 1.00 90.81 78 GLU A O 1
ATOM 596 N N . LEU A 1 79 ? -1.725 -7.622 -2.490 1.00 89.00 79 LEU A N 1
ATOM 597 C CA . LEU A 1 79 ? -1.255 -6.785 -3.597 1.00 89.00 79 LEU A CA 1
ATOM 598 C C . LEU A 1 79 ? 0.196 -6.339 -3.429 1.00 89.00 79 LEU A C 1
ATOM 600 O O . LEU A 1 79 ? 0.960 -6.381 -4.399 1.00 89.00 79 LEU A O 1
ATOM 604 N N . LEU A 1 80 ? 0.589 -5.932 -2.221 1.00 89.00 80 LEU A N 1
ATOM 605 C CA . LEU A 1 80 ? 1.968 -5.571 -1.895 1.00 89.00 80 LEU A CA 1
ATOM 606 C C . LEU A 1 80 ? 2.903 -6.756 -2.167 1.00 89.00 80 LEU A C 1
ATOM 608 O O . LEU A 1 80 ? 3.935 -6.583 -2.814 1.00 89.00 80 LEU A O 1
ATOM 612 N N . LYS A 1 81 ? 2.510 -7.967 -1.756 1.00 89.06 81 LYS A N 1
ATOM 613 C CA . LYS A 1 81 ? 3.289 -9.194 -1.959 1.00 89.06 81 LYS A CA 1
ATOM 614 C C . LYS A 1 81 ? 3.389 -9.586 -3.434 1.00 89.06 81 LYS A C 1
ATOM 616 O O . LYS A 1 81 ? 4.487 -9.868 -3.909 1.00 89.06 81 LYS A O 1
ATOM 621 N N . GLN A 1 82 ? 2.278 -9.553 -4.175 1.00 89.19 82 GLN A N 1
ATOM 622 C CA . GLN A 1 82 ? 2.267 -9.822 -5.620 1.00 89.19 82 GLN A CA 1
ATOM 623 C C . GLN A 1 82 ? 3.134 -8.820 -6.386 1.00 89.19 82 GLN A C 1
ATOM 625 O O . GLN A 1 82 ? 3.928 -9.209 -7.243 1.00 89.19 82 GLN A O 1
ATOM 630 N N . THR A 1 83 ? 3.005 -7.533 -6.059 1.00 87.31 83 THR A N 1
ATOM 631 C CA . THR A 1 83 ? 3.791 -6.463 -6.681 1.00 87.31 83 THR A CA 1
ATOM 632 C C . THR A 1 83 ? 5.270 -6.653 -6.369 1.00 87.31 83 THR A C 1
ATOM 634 O O . THR A 1 83 ? 6.087 -6.683 -7.284 1.00 87.31 83 THR A O 1
ATOM 637 N N . HIS A 1 84 ? 5.615 -6.867 -5.098 1.00 87.75 84 HIS A N 1
ATOM 638 C CA . HIS A 1 84 ? 6.991 -7.103 -4.678 1.00 87.75 84 HIS A CA 1
ATOM 639 C C . HIS A 1 84 ? 7.613 -8.294 -5.416 1.00 87.75 84 HIS A C 1
ATOM 641 O O . HIS A 1 84 ? 8.717 -8.174 -5.936 1.00 87.75 84 HIS A O 1
ATOM 647 N N . GLN A 1 85 ? 6.900 -9.419 -5.523 1.00 87.06 85 GLN A N 1
ATOM 648 C CA . GLN A 1 85 ? 7.378 -10.596 -6.251 1.00 87.06 85 GLN A CA 1
ATOM 649 C C . GLN A 1 85 ? 7.622 -10.285 -7.734 1.00 87.06 85 GLN A C 1
ATOM 651 O O . GLN A 1 85 ? 8.680 -10.613 -8.258 1.00 87.06 85 GLN A O 1
ATOM 656 N N . CYS A 1 86 ? 6.672 -9.614 -8.389 1.00 85.62 86 CYS A N 1
ATOM 657 C CA . CYS A 1 86 ? 6.744 -9.290 -9.813 1.00 85.62 86 CYS A CA 1
ATOM 658 C C . CYS A 1 86 ? 7.944 -8.384 -10.135 1.00 85.62 86 CYS A C 1
ATOM 660 O O . CYS A 1 86 ? 8.712 -8.658 -11.054 1.00 85.62 86 CYS A O 1
ATOM 662 N N . TYR A 1 87 ? 8.145 -7.329 -9.340 1.00 84.38 87 TYR A N 1
ATOM 663 C CA . TYR A 1 87 ? 9.285 -6.427 -9.512 1.00 84.38 87 TYR A CA 1
ATOM 664 C C . TYR A 1 87 ? 10.603 -7.059 -9.057 1.00 84.38 87 TYR A C 1
ATOM 666 O O . TYR A 1 87 ? 11.625 -6.805 -9.680 1.00 84.38 87 TYR A O 1
ATOM 674 N N . SER A 1 88 ? 10.608 -7.895 -8.016 1.00 83.31 88 SER A N 1
ATOM 675 C CA . SER A 1 88 ? 11.818 -8.605 -7.585 1.00 83.31 88 SER A CA 1
ATOM 676 C C . SER A 1 88 ? 12.341 -9.559 -8.659 1.00 83.31 88 SER A C 1
ATOM 678 O O . SER A 1 88 ? 13.553 -9.705 -8.769 1.00 83.31 88 SER A O 1
ATOM 680 N N . ASP A 1 89 ? 11.454 -10.193 -9.429 1.00 82.75 89 ASP A N 1
ATOM 681 C CA . ASP A 1 89 ? 11.816 -11.070 -10.552 1.00 82.75 89 ASP A CA 1
ATOM 682 C C . ASP A 1 89 ? 12.369 -10.260 -11.737 1.00 82.75 89 ASP A C 1
ATOM 684 O O . ASP A 1 89 ? 13.325 -10.660 -12.384 1.00 82.75 89 ASP A O 1
ATOM 688 N N . LEU A 1 90 ? 11.813 -9.066 -11.975 1.00 77.25 90 LEU A N 1
ATOM 689 C CA . LEU A 1 90 ? 12.221 -8.173 -13.064 1.00 77.25 90 LEU A CA 1
ATOM 690 C C . LEU A 1 90 ? 13.598 -7.514 -12.846 1.00 77.25 90 LEU A C 1
ATOM 692 O O . LEU A 1 90 ? 14.216 -7.041 -13.799 1.00 77.25 90 LEU A O 1
ATOM 696 N N . VAL A 1 91 ? 14.036 -7.402 -11.589 1.00 71.81 91 VAL A N 1
ATOM 697 C CA . VAL A 1 91 ? 15.305 -6.759 -11.196 1.00 71.81 91 VAL A CA 1
ATOM 698 C C . VAL A 1 91 ? 16.414 -7.799 -10.944 1.00 71.81 91 VAL A C 1
ATOM 700 O O . VAL A 1 91 ? 17.559 -7.402 -10.714 1.00 71.81 91 VAL A O 1
ATOM 703 N N . HIS A 1 92 ? 16.093 -9.099 -10.997 1.00 57.09 92 HIS A N 1
ATOM 704 C CA . HIS A 1 92 ? 17.052 -10.212 -10.936 1.00 57.09 92 HIS A CA 1
ATOM 705 C C . HIS A 1 92 ? 17.642 -10.523 -12.318 1.00 57.09 92 HIS A C 1
ATOM 707 O O . HIS A 1 92 ? 18.835 -10.904 -12.361 1.00 57.09 92 HIS A O 1
#

Sequence (92 aa):
MPILVNIFLGELNDYQSKLVSDTVADKLGYLKEISHALKSSAASFGADRLCAKAVELDSRAKSGEMMDISLEVEHMLELLKQTHQCYSDLVH

Organism: Vibrio cholerae (NCBI:txid666)

Radius of gyration: 12.87 Å; chains: 1; bounding box: 36×21×31 Å